Protein AF-A0A968W0I4-F1 (afdb_monomer)

Structure (mmCIF, N/CA/C/O backbone):
data_AF-A0A968W0I4-F1
#
_entry.id   AF-A0A968W0I4-F1
#
loop_
_atom_site.group_PDB
_atom_site.id
_atom_site.type_symbol
_atom_site.label_atom_id
_atom_site.label_alt_id
_atom_site.label_comp_id
_atom_site.label_asym_id
_atom_site.label_entity_id
_atom_site.label_seq_id
_atom_site.pdbx_PDB_ins_code
_atom_site.Cartn_x
_atom_site.Cartn_y
_atom_site.Cartn_z
_atom_site.occupancy
_atom_site.B_iso_or_equiv
_atom_site.auth_seq_id
_atom_site.auth_comp_id
_atom_site.auth_asym_id
_atom_site.auth_atom_id
_atom_site.pdbx_PDB_model_num
ATOM 1 N N . MET A 1 1 ? -6.905 -15.249 -38.728 1.00 38.16 1 MET A N 1
ATOM 2 C CA . MET A 1 1 ? -6.120 -14.084 -38.278 1.00 38.16 1 MET A CA 1
ATOM 3 C C . MET A 1 1 ? -6.734 -13.674 -36.964 1.00 38.16 1 MET A C 1
ATOM 5 O O . MET A 1 1 ? -7.862 -13.194 -36.935 1.00 38.16 1 MET A O 1
ATOM 9 N N . ASN A 1 2 ? -6.085 -14.090 -35.889 1.00 39.25 2 ASN A N 1
ATOM 10 C CA . ASN A 1 2 ? -6.697 -14.292 -34.589 1.00 39.25 2 ASN A CA 1
ATOM 11 C C . ASN A 1 2 ? -6.177 -13.128 -33.759 1.00 39.25 2 ASN A C 1
ATOM 13 O O . ASN A 1 2 ? -5.030 -13.140 -33.335 1.00 39.25 2 ASN A O 1
ATOM 17 N N . ASN A 1 3 ? -6.977 -12.076 -33.645 1.00 45.78 3 ASN A N 1
ATOM 18 C CA . ASN A 1 3 ? -6.573 -10.827 -33.017 1.00 45.78 3 ASN A CA 1
ATOM 19 C C . ASN A 1 3 ? -6.534 -10.989 -31.484 1.00 45.78 3 ASN A C 1
ATOM 21 O O . ASN A 1 3 ? -7.485 -10.628 -30.799 1.00 45.78 3 ASN A O 1
ATOM 25 N N . ASN A 1 4 ? -5.455 -11.594 -30.979 1.00 50.94 4 ASN A N 1
ATOM 26 C CA . ASN A 1 4 ? -5.146 -11.794 -29.563 1.00 50.94 4 ASN A CA 1
ATOM 27 C C . ASN A 1 4 ? -3.713 -11.288 -29.285 1.00 50.94 4 ASN A C 1
ATOM 29 O O . ASN A 1 4 ? -2.787 -12.084 -29.205 1.00 50.94 4 ASN A O 1
ATOM 33 N N . GLY A 1 5 ? -3.513 -9.971 -29.141 1.00 53.91 5 GLY A N 1
ATOM 34 C CA . GLY A 1 5 ? -2.280 -9.404 -28.556 1.00 53.91 5 GLY A CA 1
ATOM 35 C C . GLY A 1 5 ? -0.969 -9.585 -29.345 1.00 53.91 5 GLY A C 1
ATOM 36 O O . GLY A 1 5 ? 0.099 -9.508 -28.746 1.00 53.91 5 GLY A O 1
ATOM 37 N N . GLU A 1 6 ? -1.028 -9.813 -30.659 1.00 57.03 6 GLU A N 1
ATOM 38 C CA . GLU A 1 6 ? 0.107 -10.252 -31.503 1.00 57.03 6 GLU A CA 1
ATOM 39 C C . GLU A 1 6 ? 1.091 -9.156 -31.952 1.00 57.03 6 GLU A C 1
ATOM 41 O O . GLU A 1 6 ? 1.711 -9.248 -33.007 1.00 57.03 6 GLU A O 1
ATOM 46 N N . ASP A 1 7 ? 1.261 -8.119 -31.149 1.00 67.31 7 ASP A N 1
ATOM 47 C CA . ASP A 1 7 ? 1.976 -6.916 -31.576 1.00 67.31 7 ASP A CA 1
ATOM 48 C C . ASP A 1 7 ? 3.331 -6.750 -30.853 1.00 67.31 7 ASP A C 1
ATOM 50 O O . ASP A 1 7 ? 4.231 -6.063 -31.335 1.00 67.31 7 ASP A O 1
ATOM 54 N N . PHE A 1 8 ? 3.521 -7.448 -29.728 1.00 67.12 8 PHE A N 1
ATOM 55 C CA . PHE A 1 8 ? 4.775 -7.469 -28.972 1.00 67.12 8 PHE A CA 1
ATOM 56 C C . PHE A 1 8 ? 5.597 -8.718 -29.300 1.00 67.12 8 PHE A C 1
ATOM 58 O O . PHE A 1 8 ? 5.142 -9.843 -29.095 1.00 67.12 8 PHE A O 1
ATOM 65 N N . SER A 1 9 ? 6.830 -8.522 -29.763 1.00 78.25 9 SER A N 1
ATOM 66 C CA . SER A 1 9 ? 7.802 -9.592 -30.010 1.00 78.25 9 SER A CA 1
ATOM 67 C C . SER A 1 9 ? 8.586 -9.969 -28.749 1.00 78.25 9 SER A C 1
ATOM 69 O O . SER A 1 9 ? 9.107 -11.083 -28.663 1.00 78.25 9 SER A O 1
ATOM 71 N N . PHE A 1 10 ? 8.648 -9.077 -27.752 1.00 84.00 10 PHE A N 1
ATOM 72 C CA . PHE A 1 10 ? 9.377 -9.310 -26.507 1.00 84.00 10 PHE A CA 1
ATOM 73 C C . PHE A 1 10 ? 8.814 -8.506 -25.330 1.00 84.00 10 PHE A C 1
ATOM 75 O O . PHE A 1 10 ? 8.426 -7.347 -25.470 1.00 84.00 10 PHE A O 1
ATOM 82 N N . PHE A 1 11 ? 8.846 -9.107 -24.141 1.00 89.81 11 PHE A N 1
ATOM 83 C CA . PHE A 1 11 ? 8.655 -8.421 -22.867 1.00 89.81 11 PHE A CA 1
ATOM 84 C C . PHE A 1 11 ? 9.507 -9.082 -21.779 1.00 89.81 11 PHE A C 1
ATOM 86 O O . PHE A 1 11 ? 9.585 -10.307 -21.671 1.00 89.81 11 PHE A O 1
ATOM 93 N N . GLU A 1 12 ? 10.145 -8.259 -20.956 1.00 92.62 12 GLU A N 1
ATOM 94 C CA . GLU A 1 12 ? 10.943 -8.692 -19.815 1.00 92.62 12 GLU A CA 1
ATOM 95 C C . GLU A 1 12 ? 10.727 -7.738 -18.644 1.00 92.62 12 GLU A C 1
ATOM 97 O O . GLU A 1 12 ? 11.034 -6.545 -18.704 1.00 92.62 12 GLU A O 1
ATOM 102 N N . TRP A 1 13 ? 10.197 -8.291 -17.562 1.00 92.25 13 TRP A N 1
ATOM 103 C CA . TRP A 1 13 ? 10.105 -7.636 -16.270 1.00 92.25 13 TRP A CA 1
ATOM 104 C C . TRP A 1 13 ? 11.437 -7.797 -15.548 1.00 92.25 13 TRP A C 1
ATOM 106 O O . TRP A 1 13 ? 11.922 -8.914 -15.426 1.00 92.25 13 TRP A O 1
ATOM 116 N N . GLU A 1 14 ? 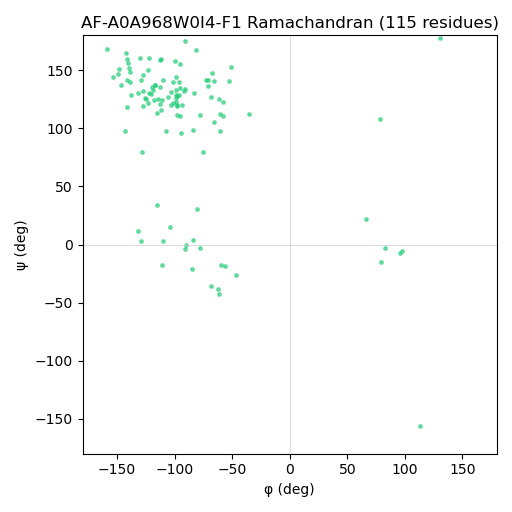12.003 -6.713 -15.033 1.00 94.19 14 GLU A N 1
ATOM 117 C CA . GLU A 1 14 ? 13.198 -6.687 -14.188 1.00 94.19 14 GLU A CA 1
ATOM 118 C C . GLU A 1 14 ? 12.836 -6.000 -12.871 1.00 94.19 14 GLU A C 1
ATOM 120 O O . GLU A 1 14 ? 12.381 -4.854 -12.844 1.00 94.19 14 GLU A O 1
ATOM 125 N N . PHE A 1 15 ? 13.018 -6.711 -11.765 1.00 91.88 15 PHE A N 1
ATOM 126 C CA . PHE A 1 15 ? 12.727 -6.205 -10.429 1.00 91.88 15 PHE A CA 1
ATOM 127 C C . PHE A 1 15 ? 14.006 -5.728 -9.737 1.00 91.88 15 PHE A C 1
ATOM 129 O O . PHE A 1 15 ? 15.105 -6.182 -10.045 1.00 91.88 15 PHE A O 1
ATOM 136 N N . SER A 1 16 ? 13.875 -4.848 -8.744 1.00 87.12 16 SER A N 1
ATOM 137 C CA . SER A 1 16 ? 15.011 -4.294 -7.990 1.00 87.12 16 SER A CA 1
ATOM 138 C C . SER A 1 16 ? 15.859 -5.334 -7.257 1.00 87.12 16 SER A C 1
ATOM 140 O O . SER A 1 16 ? 16.996 -5.037 -6.908 1.00 87.12 16 SER A O 1
ATOM 142 N N . ASN A 1 17 ? 15.339 -6.547 -7.042 1.00 82.81 17 ASN A N 1
ATOM 143 C CA . ASN A 1 17 ? 16.093 -7.676 -6.492 1.00 82.81 17 ASN A CA 1
ATOM 144 C C . ASN A 1 17 ? 16.897 -8.461 -7.550 1.00 82.81 17 ASN A C 1
ATOM 146 O O . ASN A 1 17 ? 17.492 -9.480 -7.219 1.00 82.81 17 ASN A O 1
ATOM 150 N N . GLY A 1 18 ? 16.904 -8.014 -8.809 1.00 85.50 18 GLY A N 1
ATOM 151 C CA . GLY A 1 18 ? 17.613 -8.653 -9.919 1.00 85.50 18 GLY A CA 1
ATOM 152 C C . GLY A 1 18 ? 16.861 -9.813 -10.575 1.00 85.50 18 GLY A C 1
ATOM 153 O O . GLY A 1 18 ? 17.338 -10.357 -11.568 1.00 85.50 18 GLY A O 1
ATOM 154 N N . GLU A 1 19 ? 15.687 -10.195 -10.067 1.00 89.19 19 GLU A N 1
ATOM 155 C CA . GLU A 1 19 ? 14.867 -11.219 -10.715 1.00 89.19 19 GLU A CA 1
ATOM 156 C C . GLU A 1 19 ? 14.258 -10.690 -12.011 1.00 89.19 19 GLU A C 1
ATOM 158 O O . GLU A 1 19 ? 13.802 -9.541 -12.078 1.00 89.19 19 GLU A O 1
ATOM 163 N N . THR A 1 20 ? 14.206 -11.562 -13.019 1.00 91.69 20 THR A N 1
ATOM 164 C CA . THR A 1 20 ? 13.625 -11.250 -14.323 1.00 91.69 20 THR A CA 1
ATOM 165 C C . THR A 1 20 ? 12.579 -12.273 -14.737 1.00 91.69 20 THR A C 1
ATOM 167 O O . THR A 1 20 ? 12.691 -13.455 -14.416 1.00 91.69 20 THR A O 1
ATOM 170 N N . PHE A 1 21 ? 11.543 -11.813 -15.437 1.00 92.19 21 PHE A N 1
ATOM 171 C CA . PHE A 1 21 ? 10.440 -12.656 -15.894 1.00 92.19 21 PHE A CA 1
ATOM 172 C C . PHE A 1 21 ? 10.038 -12.274 -17.313 1.00 92.19 21 PHE A C 1
ATOM 174 O O . PHE A 1 21 ? 9.942 -11.093 -17.637 1.00 92.19 21 PHE A O 1
ATOM 181 N N . ARG A 1 22 ? 9.746 -13.276 -18.143 1.00 89.06 22 ARG A N 1
ATOM 182 C CA . ARG A 1 22 ? 9.284 -13.105 -19.532 1.00 89.06 22 ARG A CA 1
ATOM 183 C C . ARG A 1 22 ? 7.864 -13.623 -19.715 1.00 89.06 22 ARG A C 1
ATOM 185 O O . ARG A 1 22 ? 7.529 -14.195 -20.744 1.00 89.06 22 ARG A O 1
ATOM 192 N N . GLU A 1 23 ? 7.049 -13.478 -18.675 1.00 86.19 23 GLU A N 1
ATOM 193 C CA . GLU A 1 23 ? 5.627 -13.815 -18.693 1.00 86.19 23 GLU A CA 1
ATOM 194 C C . GLU A 1 23 ? 4.789 -12.560 -18.915 1.00 86.19 23 GLU A C 1
ATOM 196 O O . GLU A 1 23 ? 5.135 -11.470 -18.453 1.00 86.19 23 GLU A O 1
ATOM 201 N N . TRP A 1 24 ? 3.686 -12.719 -19.648 1.00 78.06 24 TRP A N 1
ATOM 202 C CA . TRP A 1 24 ? 2.815 -11.601 -19.999 1.00 78.06 24 TRP A CA 1
ATOM 203 C C . TRP A 1 24 ? 2.220 -10.960 -18.737 1.00 78.06 24 TRP A C 1
ATOM 205 O O . TRP A 1 24 ? 2.157 -9.739 -18.614 1.00 78.06 24 TRP A O 1
ATOM 215 N N . HIS A 1 25 ? 1.867 -11.788 -17.748 1.00 81.19 25 HIS A N 1
ATOM 216 C CA . HIS A 1 25 ? 1.439 -11.361 -16.420 1.00 81.19 25 HIS A CA 1
ATOM 217 C C . HIS A 1 25 ? 2.350 -11.973 -15.356 1.00 81.19 25 HIS A C 1
ATOM 219 O O . HIS A 1 25 ? 2.520 -13.185 -15.325 1.00 81.19 25 HIS A O 1
ATOM 225 N N . VAL A 1 26 ? 2.860 -11.151 -14.438 1.00 86.25 26 VAL A N 1
ATOM 226 C CA . VAL A 1 26 ? 3.700 -11.602 -13.319 1.00 86.25 26 VAL A CA 1
ATOM 227 C C . VAL A 1 26 ? 3.019 -11.249 -12.003 1.00 86.25 26 VAL A C 1
ATOM 229 O O . VAL A 1 26 ? 2.572 -10.118 -11.806 1.00 86.25 26 VAL A O 1
ATOM 232 N N . LYS A 1 27 ? 2.951 -12.210 -11.078 1.00 86.62 27 LYS A N 1
ATOM 233 C CA . LYS A 1 27 ? 2.518 -11.977 -9.694 1.00 86.62 27 LYS A CA 1
ATOM 234 C C . LYS A 1 27 ? 3.735 -12.020 -8.781 1.00 86.62 27 LYS A C 1
ATOM 236 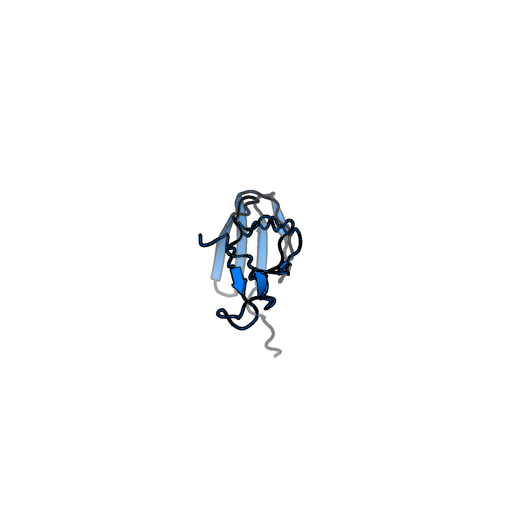O O . LYS A 1 27 ? 4.477 -12.996 -8.799 1.00 86.62 27 LYS A O 1
ATOM 241 N N . LYS A 1 28 ? 3.921 -10.979 -7.970 1.00 83.62 28 LYS A N 1
ATOM 242 C CA . LYS A 1 28 ? 5.046 -10.872 -7.038 1.00 83.62 28 LYS A CA 1
ATOM 243 C C . LYS A 1 28 ? 4.613 -10.256 -5.715 1.00 83.62 28 LYS A C 1
ATOM 245 O O . LYS A 1 28 ? 3.800 -9.335 -5.694 1.00 83.62 28 LYS A O 1
ATOM 250 N N . VAL A 1 29 ? 5.170 -10.782 -4.629 1.00 84.06 29 VAL A N 1
ATOM 251 C CA . VAL A 1 29 ? 5.006 -10.249 -3.274 1.00 84.06 29 VAL A CA 1
ATOM 252 C C . VAL A 1 29 ? 6.185 -9.329 -2.976 1.00 84.06 29 VAL A C 1
ATOM 254 O O . VAL A 1 29 ? 7.331 -9.674 -3.264 1.00 84.06 29 VAL A O 1
ATOM 257 N N . PHE A 1 30 ? 5.902 -8.162 -2.405 1.00 84.19 30 PHE A N 1
ATOM 258 C CA . PHE A 1 30 ? 6.905 -7.180 -2.008 1.00 84.19 30 PHE A CA 1
ATOM 259 C C . PHE A 1 30 ? 6.859 -6.984 -0.497 1.00 84.19 30 PHE A C 1
ATOM 261 O O . PHE A 1 30 ? 5.781 -6.879 0.084 1.00 84.19 30 PHE A O 1
ATOM 268 N N . PHE A 1 31 ? 8.035 -6.920 0.118 1.00 83.00 31 PHE A N 1
ATOM 269 C CA . PHE A 1 31 ? 8.194 -6.540 1.520 1.00 83.00 31 PHE A CA 1
ATOM 270 C C . PHE A 1 31 ? 8.407 -5.031 1.640 1.00 83.00 31 PHE A C 1
ATOM 272 O O . PHE A 1 31 ? 8.513 -4.336 0.629 1.00 83.00 31 PHE A O 1
ATOM 279 N N . GLU A 1 32 ? 8.468 -4.518 2.864 1.00 84.00 32 GLU A N 1
ATOM 280 C CA . GLU A 1 32 ? 8.760 -3.106 3.107 1.00 84.00 32 GLU A CA 1
ATOM 281 C C . GLU A 1 32 ? 10.049 -2.647 2.405 1.00 84.00 32 GLU A C 1
ATOM 283 O O . GLU A 1 32 ? 11.033 -3.382 2.305 1.00 84.00 32 GLU A O 1
ATOM 288 N N . GLY A 1 33 ? 10.019 -1.430 1.869 1.00 84.69 33 GLY A N 1
ATOM 289 C CA . GLY A 1 33 ? 11.115 -0.843 1.110 1.00 84.69 33 GLY A CA 1
ATOM 290 C C . GLY A 1 33 ? 10.683 -0.238 -0.223 1.00 84.69 33 GLY A C 1
ATOM 291 O O . GLY A 1 33 ? 9.516 -0.271 -0.622 1.00 84.69 33 GLY A O 1
ATOM 292 N N . SER A 1 34 ? 11.660 0.350 -0.910 1.00 87.81 34 SER A N 1
ATOM 293 C CA . SER A 1 34 ? 11.484 0.904 -2.250 1.00 87.81 34 SER A CA 1
ATOM 294 C C . SER A 1 34 ? 11.868 -0.138 -3.294 1.00 87.81 34 SER A C 1
ATOM 296 O O . SER A 1 34 ? 13.007 -0.604 -3.332 1.00 87.81 34 SER A O 1
ATOM 298 N N . HIS A 1 35 ? 10.917 -0.495 -4.150 1.00 90.75 35 HIS A N 1
ATOM 299 C CA . HIS A 1 35 ? 11.093 -1.483 -5.205 1.00 90.75 35 HIS A CA 1
ATOM 300 C C . HIS A 1 35 ? 10.975 -0.813 -6.561 1.00 90.75 35 HIS A C 1
ATOM 302 O O . HIS A 1 35 ? 9.981 -0.158 -6.862 1.00 90.75 35 HIS A O 1
ATOM 308 N N . THR A 1 36 ? 11.989 -0.982 -7.400 1.00 92.88 36 THR A N 1
ATOM 309 C CA . THR A 1 36 ? 11.962 -0.489 -8.780 1.00 92.88 36 THR A CA 1
ATOM 310 C C . THR A 1 36 ? 11.601 -1.640 -9.701 1.00 92.88 36 THR A C 1
ATOM 312 O O . THR A 1 36 ? 12.246 -2.685 -9.677 1.00 92.88 36 THR A O 1
ATOM 315 N N . ILE A 1 37 ? 10.568 -1.444 -10.508 1.00 94.56 37 ILE A N 1
ATOM 316 C CA . ILE A 1 37 ? 10.093 -2.394 -11.505 1.00 94.56 37 ILE A CA 1
ATOM 317 C C . ILE A 1 37 ? 10.394 -1.784 -12.865 1.00 94.56 37 ILE A C 1
ATOM 319 O O . ILE A 1 37 ? 9.962 -0.665 -13.149 1.00 94.56 37 ILE A O 1
ATOM 323 N N . LYS A 1 38 ? 11.128 -2.507 -13.703 1.00 94.25 38 LYS A N 1
ATOM 324 C CA . LYS A 1 38 ? 11.358 -2.135 -15.094 1.00 94.25 38 LYS A CA 1
ATOM 325 C C . LYS A 1 38 ? 10.656 -3.138 -15.997 1.00 94.25 38 LYS A C 1
ATOM 327 O O . LYS A 1 38 ? 10.756 -4.337 -15.771 1.00 94.25 38 LYS A O 1
ATOM 332 N N . LEU A 1 39 ? 9.966 -2.652 -17.016 1.00 92.38 39 LEU A N 1
ATOM 333 C CA . LEU A 1 39 ? 9.438 -3.465 -18.102 1.00 92.38 39 LEU A CA 1
ATOM 334 C C . LEU A 1 39 ? 10.150 -3.043 -19.377 1.00 92.38 39 LEU A C 1
ATOM 336 O O . LEU A 1 39 ? 9.968 -1.917 -19.838 1.00 92.38 39 LEU A O 1
ATOM 340 N N . LYS A 1 40 ? 10.956 -3.942 -19.929 1.00 92.81 40 LYS A N 1
ATOM 341 C CA . LYS A 1 40 ? 11.502 -3.808 -21.277 1.00 92.81 40 LYS A CA 1
ATOM 342 C C . LYS A 1 40 ? 10.533 -4.481 -22.229 1.00 92.81 40 LYS A C 1
ATOM 344 O O . LYS A 1 40 ? 10.088 -5.590 -21.942 1.00 92.81 40 LYS A O 1
ATOM 349 N N . TYR A 1 41 ? 10.215 -3.833 -23.336 1.00 90.75 41 TYR A N 1
ATOM 350 C CA . TYR A 1 41 ? 9.357 -4.417 -24.354 1.00 90.75 41 TYR A CA 1
ATOM 351 C C . TYR A 1 41 ? 9.863 -4.083 -25.752 1.00 90.75 41 TYR A C 1
ATOM 353 O O . TYR A 1 41 ? 10.486 -3.042 -25.971 1.00 90.75 41 TYR A O 1
ATOM 361 N N . GLU A 1 42 ? 9.559 -4.975 -26.684 1.00 88.25 42 GLU A N 1
ATOM 362 C CA . GLU A 1 42 ? 9.735 -4.778 -28.115 1.00 88.25 42 GLU A CA 1
ATOM 363 C C . GLU A 1 42 ? 8.400 -5.053 -28.793 1.00 88.25 42 GLU A C 1
ATOM 365 O O . GLU A 1 42 ? 7.755 -6.083 -28.577 1.00 88.25 42 GLU A O 1
ATOM 370 N N . HIS A 1 43 ? 7.977 -4.075 -29.572 1.00 83.56 43 HIS A N 1
ATOM 371 C CA . HIS A 1 43 ? 6.846 -4.101 -30.476 1.00 83.56 43 HIS A CA 1
ATOM 372 C C . HIS A 1 43 ? 7.389 -4.010 -31.902 1.00 83.56 43 HIS A C 1
ATOM 374 O O . HIS A 1 43 ? 8.505 -3.539 -32.119 1.00 83.56 43 HIS A O 1
ATOM 380 N N . LEU A 1 44 ? 6.605 -4.448 -32.886 1.00 80.00 44 LEU A N 1
ATOM 381 C CA . LEU A 1 44 ? 6.992 -4.506 -34.303 1.00 80.00 44 LEU A CA 1
ATOM 382 C C . LEU A 1 44 ? 7.674 -3.240 -34.855 1.00 80.00 44 LEU A C 1
ATOM 384 O O . LEU A 1 44 ? 8.413 -3.329 -35.835 1.00 80.00 44 LEU A O 1
ATOM 388 N N . CYS A 1 45 ? 7.414 -2.064 -34.282 1.00 81.06 45 CYS A N 1
ATOM 389 C CA . CYS A 1 45 ? 8.015 -0.799 -34.713 1.00 81.06 45 CYS A CA 1
ATOM 390 C C . CYS A 1 45 ? 8.651 0.017 -33.580 1.00 81.06 45 CYS A C 1
ATOM 392 O O . CYS A 1 45 ? 9.100 1.132 -33.840 1.00 81.06 45 CYS A O 1
ATOM 394 N N . ASP A 1 46 ? 8.669 -0.489 -32.345 1.00 81.25 46 ASP A N 1
ATOM 395 C CA . ASP A 1 46 ? 9.106 0.298 -31.193 1.00 81.25 46 ASP A CA 1
ATOM 396 C C . ASP A 1 46 ? 9.753 -0.568 -30.112 1.00 81.25 46 ASP A C 1
ATOM 398 O O . ASP A 1 46 ? 9.367 -1.708 -29.871 1.00 81.25 46 ASP A O 1
ATOM 402 N N . THR A 1 47 ? 10.729 -0.002 -29.417 1.00 89.81 47 THR A N 1
ATOM 403 C CA . THR A 1 47 ? 11.352 -0.617 -28.245 1.00 89.81 47 THR A CA 1
ATOM 404 C C . THR A 1 47 ? 11.315 0.378 -27.113 1.00 89.81 47 THR A C 1
ATOM 406 O O . THR A 1 47 ? 11.737 1.523 -27.277 1.00 89.81 47 THR A O 1
ATOM 409 N N . GLY A 1 48 ? 10.881 -0.065 -25.940 1.00 90.44 48 GLY A N 1
ATOM 410 C CA . GLY A 1 48 ? 10.729 0.823 -24.803 1.00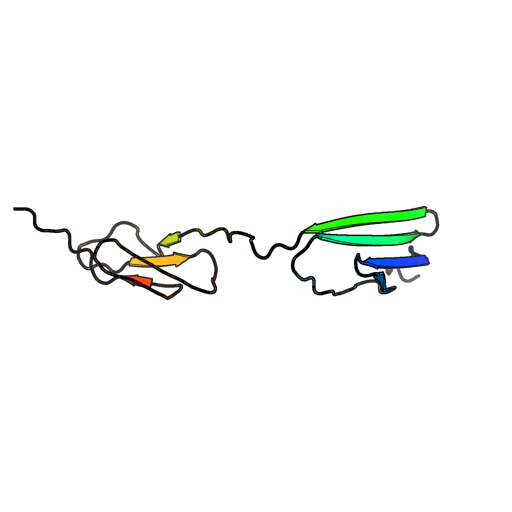 90.44 48 GLY A CA 1
ATOM 411 C C . GLY A 1 48 ? 11.141 0.193 -23.489 1.00 90.44 48 GLY A C 1
ATOM 412 O O . GLY A 1 48 ? 11.194 -1.027 -23.319 1.00 90.44 48 GLY A O 1
ATOM 413 N N . VAL A 1 49 ? 11.414 1.072 -22.528 1.00 92.69 49 VAL A N 1
ATOM 414 C CA . VAL A 1 49 ? 11.606 0.704 -21.129 1.00 92.69 49 VAL A CA 1
ATOM 415 C C . VAL A 1 49 ? 10.683 1.561 -20.282 1.00 92.69 49 VAL A C 1
ATOM 417 O O . VAL A 1 49 ? 10.796 2.785 -20.265 1.00 92.69 49 VAL A O 1
ATOM 420 N N . LEU A 1 50 ? 9.778 0.915 -19.557 1.00 92.06 50 LEU A N 1
ATOM 421 C CA . LEU A 1 50 ? 8.963 1.558 -18.536 1.00 92.06 50 LEU A CA 1
ATOM 422 C C . LEU A 1 50 ? 9.590 1.294 -17.179 1.00 92.06 50 LEU A C 1
ATOM 424 O O . LEU A 1 50 ? 9.932 0.157 -16.867 1.00 92.06 50 LEU A O 1
ATOM 428 N N . VAL A 1 51 ? 9.722 2.334 -16.362 1.00 93.62 51 VAL A N 1
ATOM 429 C CA . VAL A 1 51 ? 10.232 2.221 -14.995 1.00 93.62 51 VAL A CA 1
ATOM 430 C C . VAL A 1 51 ? 9.169 2.728 -14.039 1.00 93.62 51 VAL A C 1
ATOM 432 O O . VAL A 1 51 ? 8.640 3.825 -14.209 1.00 93.62 51 VAL A O 1
ATOM 435 N N . LYS A 1 52 ? 8.857 1.928 -13.023 1.00 92.94 52 LYS A N 1
ATOM 436 C CA . LYS A 1 52 ? 7.917 2.281 -11.967 1.00 92.94 52 LYS A CA 1
ATOM 437 C C . LYS A 1 52 ? 8.524 1.977 -10.610 1.00 92.94 52 LYS A C 1
ATOM 439 O O . LYS A 1 52 ? 8.990 0.868 -10.367 1.00 92.94 52 LYS A O 1
ATOM 444 N N . THR A 1 53 ? 8.462 2.953 -9.716 1.00 90.69 53 THR A N 1
ATOM 445 C CA . THR A 1 53 ? 8.876 2.781 -8.324 1.00 90.69 53 THR A CA 1
ATOM 446 C C . THR A 1 53 ? 7.652 2.505 -7.462 1.00 90.69 53 THR A C 1
ATOM 448 O O . THR A 1 53 ? 6.666 3.241 -7.507 1.00 90.69 53 THR A O 1
ATOM 451 N N . LEU A 1 54 ? 7.718 1.432 -6.685 1.00 86.75 54 LEU A N 1
ATOM 452 C CA . LEU A 1 54 ? 6.733 1.030 -5.696 1.00 86.75 54 LEU A CA 1
ATOM 453 C C . LEU A 1 54 ? 7.358 1.190 -4.310 1.00 86.75 54 LEU A C 1
ATOM 455 O O . LEU A 1 54 ? 8.311 0.492 -3.980 1.00 86.75 54 LEU A O 1
ATOM 459 N N . ASN A 1 55 ? 6.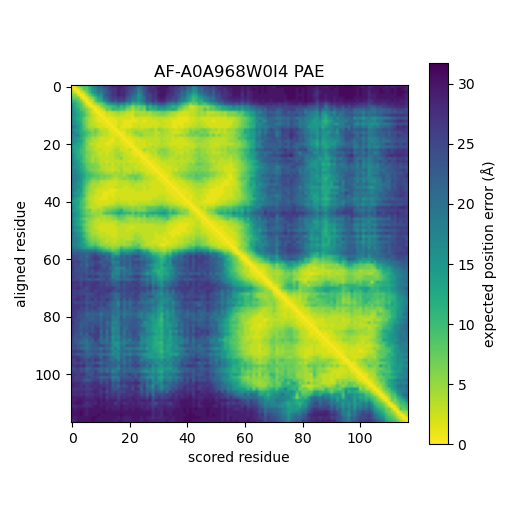812 2.084 -3.491 1.00 86.00 55 ASN A N 1
ATOM 460 C CA . ASN A 1 55 ? 7.213 2.207 -2.092 1.00 86.00 55 ASN A CA 1
ATOM 461 C C . ASN A 1 55 ? 6.213 1.447 -1.225 1.00 86.00 55 ASN A C 1
ATOM 463 O O . ASN A 1 55 ? 5.057 1.850 -1.115 1.00 86.00 55 ASN A O 1
ATOM 467 N N . VAL A 1 56 ? 6.666 0.348 -0.628 1.00 82.94 56 VAL A N 1
ATOM 468 C CA . VAL A 1 56 ? 5.890 -0.443 0.326 1.00 82.94 56 VAL A CA 1
ATOM 469 C C . VAL A 1 56 ? 6.327 -0.022 1.720 1.00 82.94 56 VAL A C 1
ATOM 471 O O . VAL A 1 56 ? 7.500 -0.151 2.067 1.00 82.94 56 VAL A O 1
ATOM 474 N N . THR A 1 57 ? 5.409 0.505 2.522 1.00 77.56 57 THR A N 1
ATOM 475 C CA . THR A 1 57 ? 5.702 0.901 3.901 1.00 77.56 57 THR A CA 1
ATOM 476 C C . THR A 1 57 ? 4.825 0.115 4.863 1.00 77.56 57 THR A C 1
ATOM 478 O O . THR A 1 57 ? 3.621 -0.015 4.656 1.00 77.56 57 THR A O 1
ATOM 481 N N . ASN A 1 58 ? 5.424 -0.377 5.948 1.00 68.81 58 ASN A N 1
ATOM 482 C CA . ASN A 1 58 ? 4.683 -0.936 7.081 1.00 68.81 58 ASN A CA 1
ATOM 483 C C . ASN A 1 58 ? 4.088 0.167 7.987 1.00 68.81 58 ASN A C 1
ATOM 485 O O . ASN A 1 58 ? 3.402 -0.095 8.965 1.00 68.81 58 ASN A O 1
ATOM 489 N N . THR A 1 59 ? 4.371 1.430 7.660 1.00 61.69 59 THR A N 1
ATOM 490 C CA . THR A 1 59 ? 3.932 2.631 8.380 1.00 61.69 59 THR A CA 1
ATOM 491 C C . THR A 1 59 ? 2.803 3.362 7.667 1.00 61.69 59 THR A C 1
ATOM 493 O O . THR A 1 59 ? 2.548 4.527 7.966 1.00 61.69 59 THR A O 1
ATOM 496 N N . ALA A 1 60 ? 2.142 2.727 6.695 1.00 59.72 60 ALA A N 1
ATOM 497 C CA . ALA A 1 60 ? 0.929 3.288 6.127 1.00 59.72 60 ALA A CA 1
ATOM 498 C C . ALA A 1 60 ? -0.101 3.410 7.256 1.00 59.72 60 ALA A C 1
ATOM 500 O O . ALA A 1 60 ? -0.743 2.426 7.611 1.00 59.72 60 ALA A O 1
ATOM 501 N N . THR A 1 61 ? -0.222 4.606 7.845 1.00 61.06 61 THR A N 1
ATOM 502 C CA . THR A 1 61 ? -1.234 4.890 8.858 1.00 61.06 61 THR A CA 1
ATOM 503 C C . THR A 1 61 ? -2.572 4.602 8.207 1.00 61.06 61 THR A C 1
ATOM 505 O O . THR A 1 61 ? -2.946 5.289 7.246 1.00 61.06 61 THR A O 1
ATOM 508 N N . PRO A 1 62 ? -3.274 3.545 8.631 1.00 64.38 62 PRO A N 1
ATOM 509 C CA . PRO A 1 62 ? -4.484 3.181 7.946 1.00 64.38 62 PRO A CA 1
ATOM 510 C C . PRO A 1 62 ? -5.494 4.291 8.238 1.00 64.38 62 PRO A C 1
ATOM 512 O O . PRO A 1 62 ? -5.690 4.672 9.386 1.00 64.38 62 PRO A O 1
ATOM 515 N N . HIS A 1 63 ? -6.086 4.860 7.190 1.00 75.38 63 HIS A N 1
ATOM 516 C CA . HIS A 1 63 ? -7.121 5.873 7.361 1.00 75.38 63 HIS A CA 1
ATOM 517 C C . HIS A 1 63 ? -8.291 5.263 8.143 1.00 75.38 63 HIS A C 1
ATOM 519 O O . HIS A 1 63 ? -8.941 4.338 7.641 1.00 75.38 63 HIS A O 1
ATOM 525 N N . VAL A 1 64 ? -8.492 5.738 9.374 1.00 77.06 64 VAL A N 1
ATOM 526 C CA . VAL A 1 64 ? -9.563 5.300 10.270 1.00 77.06 64 VAL A CA 1
ATOM 527 C C . VAL A 1 64 ? -10.663 6.343 10.231 1.00 77.06 64 VAL A C 1
ATOM 529 O O . VAL A 1 64 ? -10.434 7.501 10.571 1.00 77.06 64 VAL A O 1
ATOM 532 N N . GLU A 1 65 ? -11.857 5.913 9.856 1.00 83.56 65 GLU A N 1
ATOM 533 C CA . GLU A 1 65 ? -13.078 6.688 10.047 1.00 83.56 65 GLU A CA 1
ATOM 534 C C . GLU A 1 65 ? -13.984 5.902 10.988 1.00 83.56 65 GLU A C 1
ATOM 536 O O . GLU A 1 65 ? -14.080 4.675 10.879 1.00 83.56 65 GLU A O 1
ATOM 541 N N . I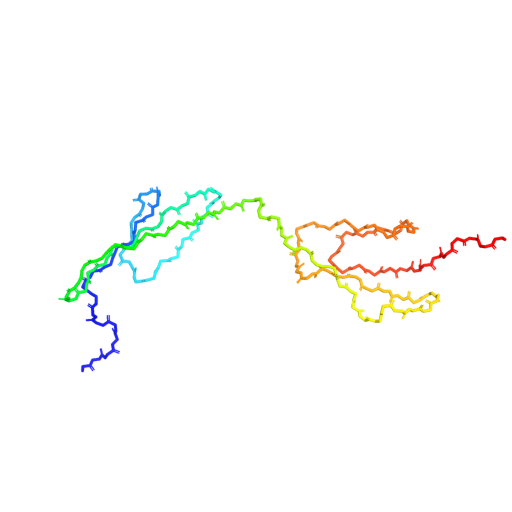LE A 1 66 ? -14.603 6.610 11.931 1.00 81.94 66 ILE A N 1
ATOM 542 C CA . ILE A 1 66 ? -15.556 6.047 12.887 1.00 81.94 66 ILE A CA 1
ATOM 543 C C . ILE A 1 66 ? -16.952 6.436 12.422 1.00 81.94 66 ILE A C 1
ATOM 545 O O . ILE A 1 66 ? -17.221 7.608 12.152 1.00 81.94 66 ILE A O 1
ATOM 549 N N . HIS A 1 67 ? -17.842 5.456 12.372 1.00 83.00 67 HIS A N 1
ATOM 550 C CA . HIS A 1 67 ? -19.241 5.638 12.027 1.00 83.00 67 HIS A CA 1
ATOM 551 C C . HIS A 1 67 ? -20.126 5.110 13.152 1.00 83.00 67 HIS A C 1
ATOM 553 O O . HIS A 1 67 ? -19.766 4.175 13.869 1.00 83.00 67 HIS A O 1
ATOM 559 N N . THR A 1 68 ? -21.305 5.707 13.297 1.00 81.88 68 THR A N 1
ATOM 560 C CA . THR A 1 68 ? -22.389 5.135 14.094 1.00 81.88 68 THR A CA 1
ATOM 561 C C . THR A 1 68 ? -23.330 4.390 13.172 1.00 81.88 68 THR A C 1
ATOM 563 O O . THR A 1 68 ? -23.827 4.944 12.188 1.00 81.88 68 THR A O 1
ATOM 566 N N . LYS A 1 69 ? -23.634 3.145 13.511 1.00 72.50 69 LYS A N 1
ATOM 567 C CA . LYS A 1 69 ? -24.658 2.389 12.809 1.00 72.50 69 LYS A CA 1
ATOM 568 C C . LYS A 1 69 ? -26.021 2.736 13.406 1.00 72.50 69 LYS A C 1
ATOM 570 O O . LYS A 1 69 ? -26.406 2.185 14.434 1.00 72.50 69 LYS A O 1
ATOM 575 N N . GLY A 1 70 ? -26.743 3.637 12.742 1.00 71.19 70 GLY A N 1
ATOM 576 C CA . GLY A 1 70 ? -28.082 4.081 13.142 1.00 71.19 70 GLY A CA 1
ATOM 577 C C . GLY A 1 70 ? -28.129 5.545 13.577 1.00 71.19 70 GLY A C 1
ATOM 578 O O . GLY A 1 70 ? -27.302 6.352 13.147 1.00 71.19 70 GLY A O 1
ATOM 579 N N . ASP A 1 71 ? -29.125 5.878 14.398 1.00 65.38 71 ASP A N 1
ATOM 580 C CA . ASP A 1 71 ? -29.375 7.246 14.848 1.00 65.38 71 ASP A CA 1
ATOM 581 C C . ASP A 1 71 ? -28.234 7.774 15.727 1.00 65.38 71 ASP A C 1
ATOM 583 O O . ASP A 1 71 ? -27.685 7.072 16.572 1.00 65.38 71 ASP A O 1
ATOM 587 N N . ILE A 1 72 ? -27.891 9.048 15.532 1.00 68.44 72 ILE A N 1
ATOM 588 C CA . ILE A 1 72 ? -26.892 9.784 16.331 1.00 68.44 72 ILE A CA 1
ATOM 589 C C . ILE A 1 72 ? -27.513 10.505 17.535 1.00 68.44 72 ILE A C 1
ATOM 591 O O . ILE A 1 72 ? -26.813 11.129 18.329 1.00 68.44 72 ILE A O 1
ATOM 595 N N . ILE A 1 73 ? -28.839 10.447 17.652 1.00 76.12 73 ILE A N 1
ATOM 596 C CA . ILE A 1 73 ? -29.620 11.020 18.743 1.00 76.12 73 ILE A CA 1
ATOM 597 C C . ILE A 1 73 ? -30.447 9.878 19.313 1.00 76.12 73 ILE A C 1
ATOM 599 O O . ILE A 1 73 ? -31.199 9.244 18.582 1.00 76.12 73 ILE A O 1
ATOM 603 N N . GLY A 1 74 ? -30.326 9.643 20.612 1.00 72.62 74 GLY A N 1
ATOM 604 C CA . GLY A 1 74 ? -31.114 8.635 21.307 1.00 72.62 74 GLY A CA 1
ATOM 605 C C . GLY A 1 74 ? -31.520 9.105 22.691 1.00 72.62 74 GLY A C 1
ATOM 606 O O . GLY A 1 74 ? -31.021 10.101 23.224 1.00 72.62 74 GLY A O 1
ATOM 607 N N . CYS A 1 75 ? -32.477 8.390 23.253 1.00 77.06 75 CYS A N 1
ATOM 608 C CA . CYS A 1 75 ? -32.970 8.561 24.601 1.00 77.06 75 CYS A CA 1
ATOM 609 C C . CYS A 1 75 ? -32.052 7.868 25.614 1.00 77.06 75 CYS A C 1
ATOM 611 O O . CYS A 1 75 ? -31.193 7.043 25.294 1.00 77.06 75 CYS A O 1
ATOM 613 N N . LYS A 1 76 ? -32.260 8.183 26.894 1.00 71.44 76 LYS A N 1
ATOM 614 C CA . LYS A 1 76 ? -31.581 7.481 27.983 1.00 71.44 76 LYS A CA 1
ATOM 615 C C . LYS A 1 76 ? -31.896 5.981 27.917 1.00 71.44 76 LYS A C 1
ATOM 617 O O . LYS A 1 76 ? -33.052 5.594 28.050 1.00 71.44 76 LYS A O 1
ATOM 622 N N . GLY A 1 77 ? -30.851 5.163 27.815 1.00 70.19 77 GLY A N 1
ATOM 623 C CA . GLY A 1 77 ? -30.965 3.704 27.732 1.00 70.19 77 GLY A CA 1
ATOM 624 C C . GLY A 1 77 ? -30.897 3.147 26.311 1.00 70.19 77 GLY A C 1
ATOM 625 O O . GLY A 1 77 ? -30.829 1.928 26.167 1.00 70.19 77 GLY A O 1
ATOM 626 N N . ASP A 1 78 ? -30.854 4.006 25.292 1.00 74.81 78 ASP A N 1
ATOM 627 C CA . ASP A 1 78 ? -30.654 3.565 23.916 1.00 74.81 78 ASP A CA 1
ATOM 628 C C . ASP A 1 78 ? -29.241 3.006 23.720 1.00 74.81 78 ASP A C 1
ATOM 630 O O . ASP A 1 78 ? -28.272 3.423 24.366 1.00 74.81 78 ASP A O 1
ATOM 634 N N . MET A 1 79 ? -29.145 2.028 22.823 1.00 71.31 79 MET A N 1
ATOM 635 C CA . MET A 1 79 ? -27.893 1.384 22.448 1.00 71.31 79 MET A CA 1
ATOM 636 C C . MET A 1 79 ? -27.381 1.988 21.149 1.00 71.31 79 MET A C 1
ATOM 638 O O . MET A 1 79 ? -28.093 2.019 20.146 1.00 71.31 79 MET A O 1
ATOM 642 N N . PHE A 1 80 ? -26.118 2.399 21.164 1.00 78.25 80 PHE A N 1
ATOM 643 C CA . PHE A 1 80 ? -25.413 2.865 19.979 1.00 78.25 80 PHE A CA 1
ATOM 644 C C . PHE A 1 80 ? -24.350 1.851 19.595 1.00 78.25 80 PHE A C 1
ATOM 646 O O . PHE A 1 80 ? -23.690 1.256 20.454 1.00 78.25 80 PHE A O 1
ATOM 653 N N . VAL A 1 81 ? -24.197 1.665 18.289 1.00 82.50 81 VAL A N 1
ATOM 654 C CA . VAL A 1 81 ? -23.178 0.792 17.721 1.00 82.50 81 VAL A CA 1
ATOM 655 C C . VAL A 1 81 ? -22.185 1.659 16.976 1.00 82.50 81 VAL A C 1
ATOM 657 O O . VAL A 1 81 ? -22.559 2.366 16.038 1.00 82.50 81 VAL A O 1
ATOM 660 N N . PHE A 1 82 ? -20.930 1.589 17.399 1.00 83.19 82 PHE A N 1
ATOM 661 C CA . PHE A 1 82 ? -19.820 2.244 16.724 1.00 83.19 82 PHE A CA 1
ATOM 662 C C . PHE A 1 82 ? -19.052 1.216 15.902 1.00 83.19 82 PHE A C 1
ATOM 664 O O . PHE A 1 82 ? -18.853 0.080 16.338 1.00 83.19 82 PHE A O 1
ATOM 671 N N . GLU A 1 83 ? -18.633 1.621 14.709 1.00 86.50 83 GLU A N 1
ATOM 672 C CA . GLU A 1 83 ? -17.842 0.797 13.803 1.00 86.50 83 GLU A CA 1
ATOM 673 C C . GLU A 1 83 ? -16.767 1.627 13.104 1.00 86.50 83 GLU A C 1
ATOM 675 O O . GLU A 1 83 ? -16.889 2.844 12.948 1.00 86.50 83 GLU A O 1
ATOM 680 N N . THR A 1 84 ? -15.705 0.960 12.664 1.00 87.56 84 THR A N 1
ATOM 681 C CA . THR A 1 84 ? -14.706 1.559 11.780 1.00 87.56 84 THR A CA 1
ATOM 682 C C . THR A 1 84 ? -15.001 1.251 10.314 1.00 87.56 84 THR A C 1
ATOM 684 O O . THR A 1 84 ? -15.576 0.214 9.984 1.00 87.56 84 THR A O 1
ATOM 687 N N . ASN A 1 85 ? -14.524 2.104 9.407 1.00 85.25 85 ASN A N 1
ATOM 688 C CA . ASN A 1 85 ? -14.672 1.958 7.951 1.00 85.25 85 ASN A CA 1
ATOM 689 C C . ASN A 1 85 ? -14.139 0.643 7.339 1.00 85.25 85 ASN A C 1
ATOM 691 O O . ASN A 1 85 ? -14.474 0.306 6.203 1.00 85.25 85 ASN A O 1
ATOM 695 N N . LYS A 1 86 ? -13.279 -0.091 8.047 1.00 83.12 86 LYS A N 1
ATOM 696 C CA . LYS A 1 86 ? -12.696 -1.375 7.622 1.00 83.12 86 LYS A CA 1
ATOM 697 C C . LYS A 1 86 ? -12.207 -2.174 8.836 1.00 83.12 86 LYS A C 1
ATOM 699 O O . LYS A 1 86 ? -12.122 -1.596 9.920 1.00 83.12 86 LYS A O 1
ATOM 704 N N . PRO A 1 87 ? -11.869 -3.468 8.686 1.00 82.62 87 PRO A N 1
ATOM 705 C CA . PRO A 1 87 ? -11.240 -4.222 9.759 1.00 82.62 87 PRO A CA 1
ATOM 706 C C . PRO A 1 87 ? -9.772 -3.812 9.970 1.00 82.62 87 PRO A C 1
ATOM 708 O O . PRO A 1 87 ? -9.027 -3.587 9.014 1.00 82.62 87 PRO A O 1
ATOM 711 N N . PHE A 1 88 ? -9.364 -3.763 11.234 1.00 83.69 88 PHE A N 1
ATOM 712 C CA . PHE A 1 88 ? -8.012 -3.518 11.729 1.00 83.69 88 PHE A CA 1
ATOM 713 C C . PHE A 1 88 ? -7.549 -4.691 12.599 1.00 83.69 88 PHE A C 1
ATOM 715 O O . PHE A 1 88 ? -8.363 -5.476 13.087 1.00 83.69 88 PHE A O 1
ATOM 722 N N . GLU A 1 89 ? -6.236 -4.809 12.797 1.00 83.44 89 GLU A N 1
ATOM 723 C CA . GLU A 1 89 ? -5.648 -5.881 13.613 1.00 83.44 89 GLU A CA 1
ATOM 724 C C . GLU A 1 89 ? -5.982 -5.745 15.100 1.00 83.44 89 GLU A C 1
ATOM 726 O O . GLU A 1 89 ? -6.164 -6.745 15.790 1.00 83.44 89 GLU A O 1
ATOM 731 N N . THR A 1 90 ? -6.061 -4.510 15.601 1.00 81.56 90 THR A N 1
ATOM 732 C CA . THR A 1 90 ? -6.359 -4.220 17.006 1.00 81.56 90 THR A CA 1
ATOM 733 C C . THR A 1 90 ? -7.324 -3.044 17.122 1.00 81.56 90 THR A C 1
ATOM 735 O O . THR A 1 90 ? -7.307 -2.131 16.295 1.00 81.56 90 THR A O 1
ATOM 738 N N . TYR A 1 91 ? -8.158 -3.073 18.163 1.00 83.62 91 TYR A N 1
ATOM 739 C CA . TYR A 1 91 ? -9.103 -2.011 18.504 1.00 83.62 91 TYR A CA 1
ATOM 740 C C . TYR A 1 91 ? -8.934 -1.643 19.972 1.00 83.62 91 TYR A C 1
ATOM 742 O O . TYR A 1 91 ? -8.724 -2.515 20.817 1.00 83.62 91 TYR A O 1
ATOM 750 N N . ASN A 1 92 ? -9.041 -0.352 20.268 1.00 85.12 92 ASN A N 1
ATOM 751 C CA . ASN A 1 92 ? -9.054 0.159 21.629 1.00 85.12 92 ASN A CA 1
ATOM 752 C C . ASN A 1 92 ? -10.023 1.341 21.699 1.00 85.12 92 ASN A C 1
ATOM 754 O O . ASN A 1 92 ? -9.686 2.457 21.298 1.00 85.12 92 ASN A O 1
ATOM 758 N N . TRP A 1 93 ? -11.241 1.070 22.157 1.00 84.62 93 TRP A N 1
ATOM 759 C CA . TRP A 1 93 ? -12.289 2.069 22.315 1.00 84.62 93 TRP A CA 1
ATOM 760 C C . TRP A 1 93 ? -12.331 2.592 23.749 1.00 84.62 93 TRP A C 1
ATOM 762 O O . TRP A 1 93 ? -12.234 1.822 24.705 1.00 84.62 93 T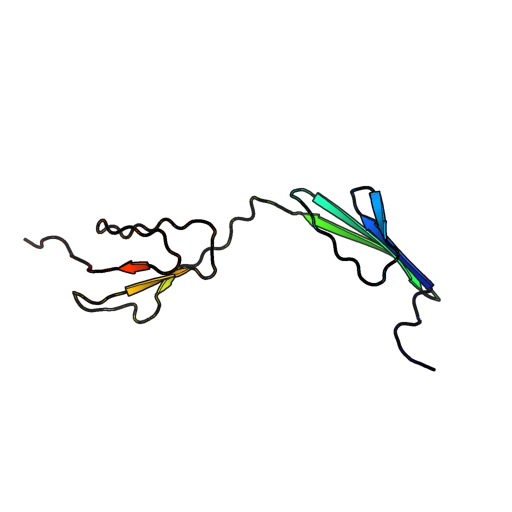RP A O 1
ATOM 772 N N . SER A 1 94 ? -12.543 3.901 23.892 1.00 84.25 94 SER A N 1
ATOM 773 C CA . SER A 1 94 ? -12.859 4.548 25.167 1.00 84.25 94 SER A CA 1
ATOM 774 C C . SER A 1 94 ? -13.951 5.581 24.936 1.00 84.25 94 SER A C 1
ATOM 776 O O . SER A 1 94 ? -13.829 6.411 24.034 1.00 84.25 94 SER A O 1
ATOM 778 N N . PHE A 1 95 ? -15.015 5.516 25.731 1.00 80.50 95 PHE A N 1
ATOM 779 C CA . PHE A 1 95 ? -16.209 6.335 25.515 1.00 80.50 95 PHE A CA 1
ATOM 780 C C . PHE A 1 95 ? -16.417 7.434 26.565 1.00 80.50 95 PHE A C 1
ATOM 782 O O . PHE A 1 95 ? -17.386 8.185 26.507 1.00 80.50 95 PHE A O 1
ATOM 789 N N . GLY A 1 96 ? -15.483 7.572 27.510 1.00 76.81 96 GLY A N 1
ATOM 790 C CA . GLY A 1 96 ? -15.488 8.635 28.522 1.00 76.81 96 GLY A CA 1
ATOM 791 C C . GLY A 1 96 ? -16.428 8.404 29.713 1.00 76.81 96 GLY A C 1
ATOM 792 O O . GLY A 1 96 ? -16.247 9.043 30.743 1.00 76.81 96 GLY A O 1
ATOM 793 N N . ASP A 1 97 ? -17.363 7.459 29.620 1.00 74.44 97 ASP A N 1
ATOM 794 C CA . ASP A 1 97 ? -18.237 6.978 30.705 1.00 74.44 97 ASP A CA 1
ATOM 795 C C . ASP A 1 97 ? -17.643 5.786 31.485 1.00 74.44 97 ASP A C 1
ATOM 797 O O . ASP A 1 97 ? -18.239 5.288 32.440 1.00 74.44 97 ASP A O 1
ATOM 801 N N . GLY A 1 98 ? -16.447 5.341 31.089 1.00 76.56 98 GLY A N 1
ATOM 802 C CA . GLY A 1 98 ? -15.763 4.173 31.641 1.00 76.56 98 GLY A CA 1
ATOM 803 C C . GLY A 1 98 ? -15.983 2.888 30.843 1.00 76.56 98 GLY A C 1
ATOM 804 O O . GLY A 1 98 ? -15.298 1.902 31.115 1.00 76.56 98 GLY A O 1
AT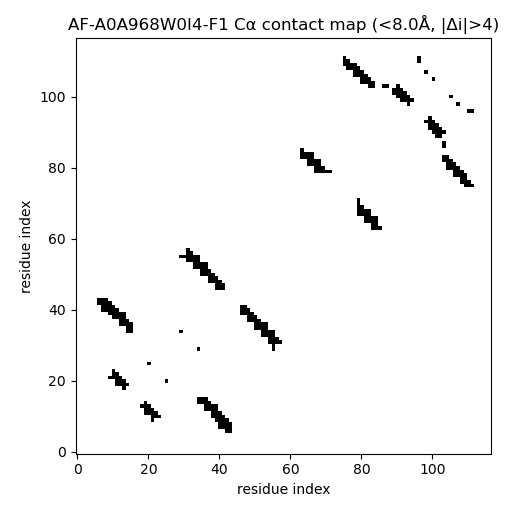OM 805 N N . ALA A 1 99 ? -16.862 2.890 29.836 1.00 75.31 99 ALA A N 1
ATOM 806 C CA . ALA A 1 99 ? -16.970 1.783 28.900 1.00 75.31 99 ALA A CA 1
ATOM 807 C C . ALA A 1 99 ? -15.742 1.743 27.975 1.00 75.31 99 ALA A C 1
ATOM 809 O O . ALA A 1 99 ? -15.275 2.769 27.459 1.00 75.31 99 ALA A O 1
ATOM 810 N N . THR A 1 100 ? -15.224 0.535 27.760 1.00 80.31 100 THR A N 1
ATOM 811 C CA . THR A 1 100 ? -14.136 0.248 26.825 1.00 80.31 100 THR A CA 1
ATOM 812 C C . THR A 1 100 ? -14.512 -0.910 25.917 1.00 80.31 100 THR A C 1
ATOM 814 O O . THR A 1 100 ? -15.419 -1.685 26.220 1.00 80.31 100 THR A O 1
ATOM 817 N N . GLY A 1 101 ? -13.815 -1.007 24.791 1.00 81.88 101 GLY A N 1
ATOM 818 C CA . GLY A 1 101 ? -14.087 -2.009 23.773 1.00 81.88 101 GLY A CA 1
ATOM 819 C C . GLY A 1 101 ? -12.836 -2.437 23.030 1.00 81.88 101 GLY A C 1
ATOM 820 O O . GLY A 1 101 ? -11.894 -1.657 22.874 1.00 81.88 101 GLY A O 1
ATOM 821 N N . ASN A 1 102 ? -12.831 -3.675 22.553 1.00 83.00 102 ASN A N 1
ATOM 822 C CA . ASN A 1 102 ? -11.704 -4.266 21.828 1.00 83.00 102 ASN A CA 1
ATOM 823 C C . ASN A 1 102 ? -12.130 -4.957 20.524 1.00 83.00 102 ASN A C 1
ATOM 825 O O . ASN A 1 102 ? -11.337 -5.690 19.928 1.00 83.00 102 ASN A O 1
ATOM 829 N N . MET A 1 103 ? -13.372 -4.737 20.084 1.00 78.94 103 MET A N 1
ATOM 830 C CA . MET A 1 103 ? -13.937 -5.313 18.866 1.00 78.94 103 MET A CA 1
ATOM 831 C C . MET A 1 103 ? -14.184 -4.244 17.793 1.00 78.94 103 MET A C 1
ATOM 833 O O . MET A 1 103 ? -14.262 -3.053 18.084 1.00 78.94 103 MET A O 1
ATOM 837 N N . GLN A 1 104 ? -14.299 -4.673 16.530 1.00 73.31 104 GLN A N 1
ATOM 838 C CA . GLN A 1 104 ? -14.595 -3.775 15.403 1.00 73.31 104 GLN A CA 1
ATOM 839 C C . GLN A 1 104 ? -15.950 -3.083 15.556 1.00 73.31 104 GLN A C 1
ATOM 841 O O . GLN A 1 104 ? -16.081 -1.898 15.266 1.00 73.31 104 GLN A O 1
ATOM 846 N N . PHE A 1 105 ? -16.941 -3.863 15.981 1.00 72.94 105 PHE A N 1
ATOM 847 C CA . PHE A 1 105 ? -18.266 -3.394 16.335 1.00 72.94 105 PHE A CA 1
ATOM 848 C C . PHE A 1 105 ? -18.323 -3.371 17.849 1.00 72.94 105 PHE A C 1
ATOM 850 O O . PHE A 1 105 ? -18.166 -4.422 18.471 1.00 72.94 105 PHE A O 1
ATOM 857 N N . GLU A 1 106 ? -18.555 -2.201 18.426 1.00 73.12 106 GLU A N 1
ATOM 858 C CA . GLU A 1 106 ? -18.716 -2.081 19.867 1.00 73.12 106 GLU A CA 1
ATOM 859 C C . GLU A 1 106 ? -20.117 -1.561 20.183 1.00 73.12 106 GLU A C 1
ATOM 861 O O . GLU A 1 106 ? -20.555 -0.530 19.663 1.00 73.12 106 GLU A O 1
ATOM 866 N N . THR A 1 107 ? -20.839 -2.322 21.005 1.00 60.69 107 THR A N 1
ATOM 867 C CA . THR A 1 107 ? -22.176 -1.975 21.492 1.00 60.69 107 THR A CA 1
ATOM 868 C C . THR A 1 107 ? -22.045 -1.365 22.878 1.00 60.69 107 THR A C 1
ATOM 870 O O . THR A 1 107 ? -21.588 -2.038 23.800 1.00 60.69 107 THR A O 1
ATOM 873 N N . MET A 1 108 ? -22.482 -0.122 23.059 1.00 59.16 108 MET A N 1
ATOM 874 C CA . MET A 1 108 ? -22.482 0.504 24.381 1.00 59.16 108 MET A CA 1
ATOM 875 C C . MET A 1 108 ? -23.816 0.278 25.100 1.00 59.16 108 MET A C 1
ATOM 877 O O . MET A 1 108 ? -24.881 0.554 24.543 1.00 59.16 108 MET A O 1
ATOM 881 N N . LEU A 1 109 ? -23.753 -0.139 26.371 1.00 51.41 109 LEU A N 1
ATOM 882 C CA . LEU A 1 109 ? -24.853 0.019 27.320 1.00 51.41 109 LEU A CA 1
ATOM 883 C C . LEU A 1 109 ? -24.636 1.300 28.148 1.00 51.41 109 LEU A C 1
ATOM 885 O O . LEU A 1 109 ? -23.793 1.343 29.036 1.00 51.41 109 LEU A O 1
ATOM 889 N N . THR A 1 110 ? -25.497 2.289 27.900 1.00 44.06 110 THR A N 1
ATOM 890 C CA . THR A 1 110 ? -25.849 3.433 28.765 1.00 44.06 110 THR A CA 1
ATOM 891 C C . THR A 1 110 ? -24.892 4.634 28.856 1.00 44.06 110 THR A C 1
ATOM 893 O O . THR A 1 110 ? -23.941 4.638 29.623 1.00 44.06 110 THR A O 1
ATOM 896 N N . TRP A 1 111 ? -25.306 5.755 28.250 1.00 42.16 111 TRP A N 1
ATOM 897 C CA . TRP A 1 111 ? -24.947 7.096 28.730 1.00 42.16 111 TRP A CA 1
ATOM 898 C C . TRP A 1 111 ? -25.586 7.331 30.111 1.00 42.16 111 TRP A C 1
ATOM 900 O O . TRP A 1 111 ? -26.795 7.569 30.218 1.00 42.16 111 TRP A O 1
ATOM 910 N N . GLN A 1 112 ? -24.796 7.285 31.185 1.00 45.12 112 GLN A N 1
ATOM 911 C CA . GLN A 1 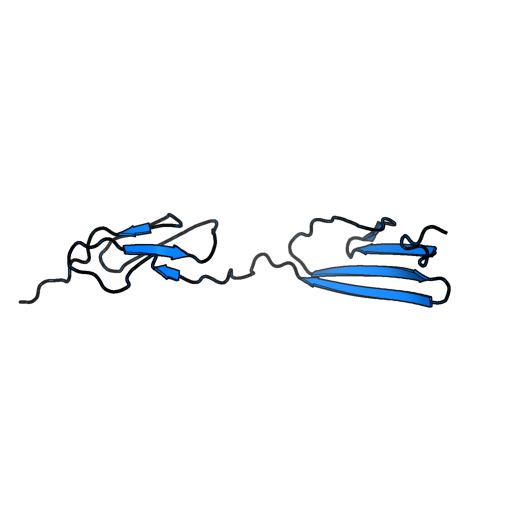112 ? -25.181 7.882 32.466 1.00 45.12 112 GLN A CA 1
ATOM 912 C C . GLN A 1 112 ? -24.588 9.286 32.534 1.00 45.12 112 GLN A C 1
ATOM 914 O O . GLN A 1 112 ? -23.430 9.469 32.898 1.00 45.12 112 GLN A O 1
ATOM 919 N N . THR A 1 113 ? -25.371 10.306 32.175 1.00 49.56 113 THR A N 1
ATOM 920 C CA . THR A 1 113 ? -24.971 11.675 32.507 1.00 49.56 113 THR A CA 1
ATOM 921 C C . THR A 1 113 ? -24.895 11.797 34.023 1.00 49.56 113 THR A C 1
ATOM 923 O O . THR A 1 113 ? -25.860 11.481 34.725 1.00 49.56 113 THR A O 1
ATOM 926 N N . GLY A 1 114 ? -23.733 12.241 34.499 1.00 43.69 114 GLY A N 1
ATOM 927 C CA . GLY A 1 114 ? -23.466 12.527 35.896 1.00 43.69 114 GLY A CA 1
ATOM 928 C C . GLY A 1 114 ? -24.517 13.437 36.530 1.00 43.69 114 GLY A C 1
ATOM 929 O O . GLY A 1 114 ? -25.177 14.237 35.868 1.00 43.69 114 GLY A O 1
ATOM 930 N N . ASN A 1 115 ? -24.644 13.261 37.841 1.00 40.69 115 ASN A N 1
ATOM 931 C CA . ASN A 1 115 ? -25.484 14.011 38.762 1.00 40.69 115 ASN A CA 1
ATOM 932 C C . ASN A 1 115 ? -25.598 15.502 38.401 1.00 40.69 115 ASN A C 1
ATOM 934 O O . ASN A 1 115 ? -24.648 16.261 38.583 1.00 40.69 115 ASN A O 1
ATOM 938 N N . THR A 1 116 ? -26.785 15.937 37.984 1.00 42.56 116 THR A N 1
ATOM 939 C CA . THR A 1 116 ? -27.230 17.306 38.252 1.00 42.56 116 THR A CA 1
ATOM 940 C C . THR A 1 116 ? -27.689 17.353 39.703 1.00 42.56 116 THR A C 1
ATOM 942 O O . THR A 1 116 ? -28.689 16.717 40.049 1.00 42.56 116 THR A O 1
ATOM 945 N N . GLN A 1 117 ? -26.940 18.064 40.542 1.00 36.75 117 GLN A N 1
ATOM 946 C CA . GLN A 1 117 ? -27.475 18.661 41.760 1.00 36.75 117 GLN A CA 1
ATOM 947 C C . GLN A 1 117 ? -27.757 20.134 41.467 1.00 36.75 117 GLN A C 1
ATOM 949 O O . GLN A 1 117 ? -26.927 20.738 40.748 1.00 36.75 117 GLN A O 1
#

Secondary structure (DSSP, 8-state):
---SSTTEEEEEEEETTS-EE--SS------SEEEEEEEEEEETTEEEEEEEEEEE-TT------EEESS-S---TT-EEEEEESS--S---EE-SSS-EE-SSEEEEE--------

Mean predicted aligned error: 14.73 Å

pLDDT: mean 76.88, std 14.67, range [36.75, 94.56]

Solvent-accessible surface area (backbone atoms only — not comparable to full-atom values): 7796 Å² total; per-residue (Å²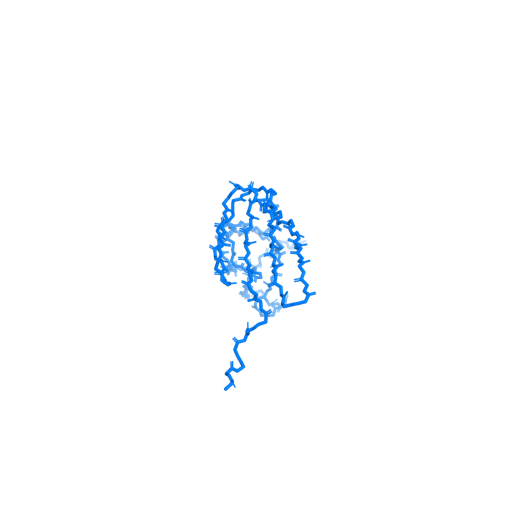): 136,80,94,68,83,87,53,60,83,43,56,39,38,38,38,70,87,72,53,70,44,74,57,97,74,81,88,84,91,80,68,74,45,79,39,42,39,34,39,40,38,31,37,88,90,47,74,51,74,48,77,47,80,46,76,39,64,92,73,66,76,73,90,80,47,79,46,67,70,68,78,94,71,78,62,89,70,48,73,51,36,40,34,51,82,64,94,69,97,75,49,83,47,75,72,86,82,77,55,69,39,65,51,69,68,36,76,48,86,53,79,76,79,74,85,86,127

Foldseek 3Di:
DDPDPPFWPFKWKAKPVRDIDGDPDDDDDDDADKMKIWIWTDGPPDTDIDIDIDGDHPPPPPDWDKDWDDDPDDDWFDKIKIAIPDDDPWDWDDDPVRDIDTDRIDIDGGDDDDDDD

Sequence (117 aa):
MNNNGEDFSFFEWEFSNGETFREWHVKKVFFEGSHTIKLKYEHLCDTGVLVKTLNVTNTATPHVEIHTKGDIIGCKGDMFVFETNKPFETYNWSFGDGATGNMQFETMLTWQTGNTQ

Nearest PDB structures (foldseek):
  8dpt-assembly1_F  TM=4.072E-01  e=4.322E+00  Homo sapiens
  4fom-assembly1_A-2  TM=4.397E-01  e=3.131E+00  Homo sapiens
  5g64-assembly1_B  TM=4.371E-01  e=5.078E+00  Homo sapiens
  8y81-assembly1_E  TM=4.195E-01  e=5.654E+00  Rattus norvegicus
  4gko-assembly3_F  TM=2.552E-01  e=2.525E+00  Homo sapiens

Radius of gyration: 26.66 Å; Cα contacts (8 Å, |Δi|>4): 169; chains: 1; bounding box: 51×33×80 Å